Protein AF-A0A1F5DN17-F1 (afdb_monomer_lite)

Foldseek 3Di:
DDPPCPQDPAWAWDQDWQWIWIQGSVRDIDTPDGHPGSVVSHVVRVVVRVVRVVVVVVVVVVVVVLVVQLVVCVVVPNDNVCSVVVSVVVVVVVVVVVVVVVVVVVVVVVVVVVD

Secondary structure (DSSP, 8-state):
--------SS-EEEEETTEEEEE-TTS-EEEEEE-SSHHHHHHHHHHHHHHHHHHHHHHHHHHHHHHHHHHHHHHTT--HHHHHHHHHHHHHHHHHHHHHHHHHHHHHHHHHTT-

Sequence (115 aa):
MKSSSILPSYPRAEARGNQVLIIQEDGRSSLWGTERSNYVAKRAADDIQLSLRAINYVKKAMVEKLNEISDDLVEVGIPEEYVGHFILEGYESIKETMVSLNELHLYENNVLEKG

Structure (mmCIF, N/CA/C/O backbone):
data_AF-A0A1F5DN17-F1
#
_entry.id   AF-A0A1F5DN17-F1
#
loop_
_atom_site.group_PDB
_atom_site.id
_atom_site.type_symbol
_atom_site.label_atom_id
_atom_site.label_alt_id
_atom_site.label_comp_id
_atom_site.label_asym_id
_atom_site.label_entity_id
_atom_site.label_seq_id
_atom_site.pdbx_PDB_ins_code
_atom_site.Cartn_x
_atom_site.Cartn_y
_atom_site.Cartn_z
_atom_site.occupancy
_atom_site.B_iso_or_equiv
_atom_site.auth_seq_id
_atom_site.auth_comp_id
_atom_site.auth_asym_id
_atom_site.auth_atom_id
_atom_site.pdbx_PDB_model_num
ATOM 1 N N . MET A 1 1 ? -20.944 -21.377 13.961 1.00 37.47 1 MET A N 1
ATOM 2 C CA . MET A 1 1 ? -20.770 -20.969 12.550 1.00 37.47 1 MET A CA 1
ATOM 3 C C . MET A 1 1 ? -19.277 -20.848 12.289 1.00 37.47 1 MET A C 1
ATOM 5 O O . MET A 1 1 ? -18.643 -20.021 12.926 1.00 37.47 1 MET A O 1
ATOM 9 N N . LYS A 1 2 ? -18.691 -21.724 11.462 1.00 38.69 2 LYS A N 1
ATOM 10 C CA . LYS A 1 2 ? -17.289 -21.591 11.039 1.00 38.69 2 LYS A CA 1
ATOM 11 C C . LYS A 1 2 ? -17.239 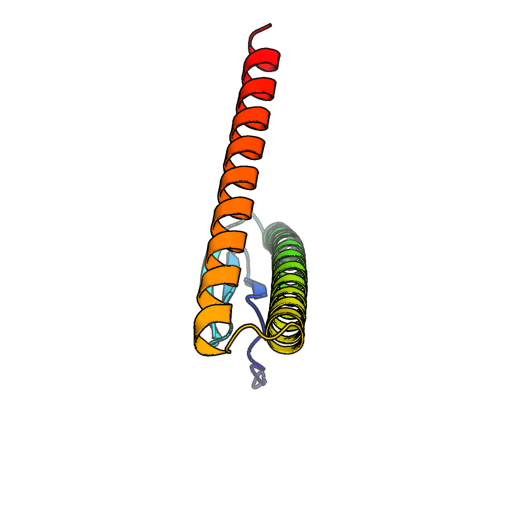-20.430 10.049 1.00 38.69 2 LYS A C 1
ATOM 13 O O . LYS A 1 2 ? -17.801 -20.559 8.965 1.00 38.69 2 LYS A O 1
ATOM 18 N N . SER A 1 3 ? -16.649 -19.296 10.428 1.00 43.88 3 SER A N 1
ATOM 19 C CA . SER A 1 3 ? -16.288 -18.289 9.438 1.00 43.88 3 SER A CA 1
ATOM 20 C C . SER A 1 3 ? -15.267 -18.945 8.517 1.00 43.88 3 SER A C 1
ATOM 22 O O . SER A 1 3 ? -14.195 -19.363 8.949 1.00 43.88 3 SER A O 1
ATOM 24 N N . SER A 1 4 ? -15.616 -19.111 7.246 1.00 46.47 4 SER A N 1
ATOM 25 C CA . SER A 1 4 ? -14.604 -19.283 6.215 1.00 46.47 4 SER A CA 1
ATOM 26 C C . SER A 1 4 ? -13.790 -17.992 6.232 1.00 46.47 4 SER A C 1
ATOM 28 O O . SER A 1 4 ? -14.238 -16.977 5.693 1.00 46.47 4 SER A O 1
ATOM 30 N N . SER A 1 5 ? -12.669 -17.969 6.952 1.00 57.03 5 SER A N 1
ATOM 31 C CA . SER A 1 5 ? -11.790 -16.804 6.984 1.00 57.03 5 SER A CA 1
ATOM 32 C C . SER A 1 5 ? -11.057 -16.745 5.653 1.00 57.03 5 SER A C 1
ATOM 34 O O . SER A 1 5 ? -9.915 -17.179 5.525 1.00 57.03 5 SER A O 1
ATOM 36 N N . ILE A 1 6 ? -11.763 -16.260 4.635 1.00 77.31 6 ILE A N 1
ATOM 37 C CA . ILE A 1 6 ? -11.138 -15.783 3.41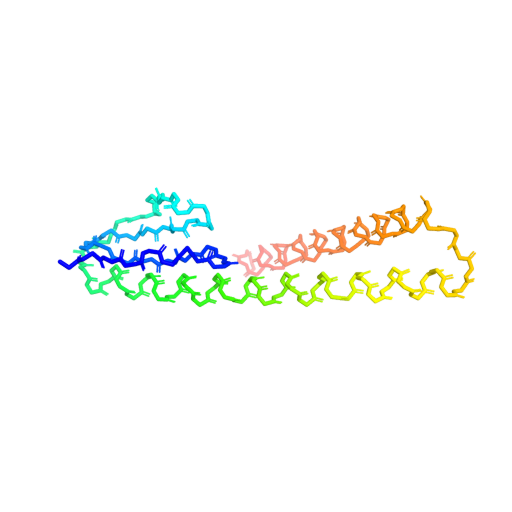4 1.00 77.31 6 ILE A CA 1
ATOM 38 C C . ILE A 1 6 ? -10.180 -14.684 3.873 1.00 77.31 6 ILE A C 1
ATOM 40 O O . ILE A 1 6 ? -10.613 -13.675 4.438 1.00 77.31 6 ILE A O 1
ATOM 44 N N . LEU A 1 7 ? -8.884 -14.950 3.726 1.00 82.06 7 LEU A N 1
ATOM 45 C CA . LEU A 1 7 ? -7.833 -13.998 4.048 1.00 82.06 7 LEU A CA 1
ATOM 46 C C . LEU A 1 7 ? -8.015 -12.743 3.186 1.00 82.06 7 LEU A C 1
ATOM 48 O O . LEU A 1 7 ? -8.412 -12.858 2.020 1.00 82.06 7 LEU A O 1
ATOM 52 N N . PRO A 1 8 ? -7.796 -11.541 3.741 1.00 81.19 8 PRO A N 1
ATOM 53 C CA . PRO A 1 8 ? -7.978 -10.331 2.965 1.00 81.19 8 PRO A CA 1
ATOM 54 C C . PRO A 1 8 ? -6.810 -10.175 1.976 1.00 81.19 8 PRO A C 1
ATOM 56 O O . PRO A 1 8 ? -5.678 -10.533 2.275 1.00 81.19 8 PRO A O 1
ATOM 59 N N . SER A 1 9 ? -7.081 -9.634 0.787 1.00 86.81 9 SER A N 1
ATOM 60 C CA . SER A 1 9 ? -6.072 -9.426 -0.271 1.00 86.81 9 SER A CA 1
ATOM 61 C C . SER A 1 9 ? -5.182 -8.192 -0.065 1.00 86.81 9 SER A C 1
ATOM 63 O O . SER A 1 9 ? -4.330 -7.899 -0.895 1.00 86.81 9 SER A O 1
ATOM 65 N N . TYR A 1 10 ? -5.452 -7.432 0.992 1.00 91.25 10 TYR A N 1
ATOM 66 C CA . TYR A 1 10 ? -4.688 -6.308 1.531 1.00 91.25 10 TYR A CA 1
ATOM 67 C C . TYR A 1 10 ? -5.144 -6.119 2.989 1.00 91.25 10 TYR A C 1
ATOM 69 O O . TYR A 1 10 ? -6.212 -6.630 3.344 1.00 91.25 10 TYR A O 1
ATOM 77 N N . PRO A 1 11 ? -4.407 -5.396 3.849 1.00 93.81 11 PRO A N 1
ATOM 78 C CA . PRO A 1 11 ? -4.810 -5.217 5.238 1.00 93.81 11 PRO A CA 1
ATOM 79 C C . PRO A 1 11 ? -6.240 -4.673 5.374 1.00 93.81 11 PRO A C 1
ATOM 81 O O . PRO A 1 11 ? -6.659 -3.761 4.654 1.00 93.81 11 PRO A O 1
ATOM 84 N N . ARG A 1 12 ? -6.997 -5.239 6.313 1.00 95.94 12 ARG A N 1
ATOM 85 C CA . ARG A 1 12 ? -8.397 -4.899 6.586 1.00 95.94 12 ARG A CA 1
ATOM 86 C C . ARG A 1 12 ? -8.537 -4.339 7.996 1.00 95.94 12 ARG A C 1
ATOM 88 O O . ARG A 1 12 ? -7.970 -4.901 8.924 1.00 95.94 12 ARG A O 1
ATOM 95 N N . ALA A 1 13 ? -9.346 -3.304 8.178 1.00 96.75 13 ALA A N 1
ATOM 96 C CA . ALA A 1 13 ? -9.749 -2.843 9.500 1.00 96.75 13 ALA A CA 1
ATOM 97 C C . ALA A 1 13 ? -11.081 -3.481 9.930 1.00 96.75 13 ALA A C 1
ATOM 99 O O . ALA A 1 13 ? -12.008 -3.654 9.133 1.00 96.75 13 ALA A O 1
ATOM 100 N N . GLU A 1 14 ? -11.176 -3.861 11.200 1.00 96.38 14 GLU A N 1
ATOM 101 C CA . GLU A 1 14 ? -12.372 -4.462 11.790 1.00 96.38 14 GLU A CA 1
ATOM 102 C C . GLU A 1 14 ? -12.557 -3.978 13.230 1.00 96.38 14 GLU A C 1
ATOM 104 O O . GLU A 1 14 ? -11.599 -3.897 13.998 1.00 96.38 14 GLU A O 1
ATOM 109 N N . ALA A 1 15 ? -13.803 -3.698 13.614 1.00 96.69 15 ALA A N 1
ATOM 110 C CA . ALA A 1 15 ? -14.155 -3.428 15.002 1.00 96.69 15 ALA A CA 1
ATOM 111 C C . ALA A 1 15 ? -14.608 -4.710 15.716 1.00 96.69 15 ALA A C 1
ATOM 113 O O . ALA A 1 15 ? -15.495 -5.420 15.233 1.00 96.69 15 ALA A O 1
ATOM 114 N N . ARG A 1 16 ? -14.042 -4.983 16.897 1.00 95.56 16 ARG A N 1
ATOM 115 C CA . ARG A 1 16 ? -14.483 -6.053 17.809 1.00 95.56 16 ARG A CA 1
ATOM 116 C C . ARG A 1 16 ? -14.761 -5.468 19.187 1.00 95.56 16 ARG A C 1
ATOM 118 O O . ARG A 1 16 ? -13.844 -5.127 19.930 1.00 95.56 16 ARG A O 1
ATOM 125 N N . GLY A 1 17 ? -16.040 -5.332 19.533 1.00 95.31 17 GLY A N 1
ATOM 126 C CA . GLY A 1 17 ? -16.428 -4.583 20.728 1.00 95.31 17 GLY A CA 1
ATOM 127 C C . GLY A 1 17 ? -16.004 -3.124 20.583 1.00 95.31 17 GLY A C 1
ATOM 128 O O . GLY A 1 17 ? -16.322 -2.493 19.587 1.00 95.31 17 GLY A O 1
ATOM 129 N N . ASN A 1 18 ? -15.275 -2.582 21.553 1.00 95.94 18 ASN A N 1
ATOM 130 C CA . ASN A 1 18 ? -14.731 -1.226 21.472 1.00 95.94 18 ASN A CA 1
ATOM 131 C C . ASN A 1 18 ? -13.300 -1.169 20.903 1.00 95.94 18 ASN A C 1
ATOM 133 O O . ASN A 1 18 ? -12.662 -0.124 20.977 1.00 95.94 18 ASN A O 1
ATOM 137 N N . GLN A 1 19 ? -12.776 -2.271 20.368 1.00 97.81 19 GLN A N 1
ATOM 138 C CA . GLN A 1 19 ? -11.422 -2.344 19.823 1.00 97.81 19 GLN A CA 1
ATOM 139 C C . GLN A 1 19 ? -11.438 -2.218 18.302 1.00 97.81 19 GLN A C 1
ATOM 141 O O . GLN A 1 19 ? -12.319 -2.773 17.644 1.00 97.81 19 GLN A O 1
ATOM 146 N N . VAL A 1 20 ? -10.427 -1.548 17.758 1.00 97.38 20 VAL A N 1
ATOM 147 C CA . VAL A 1 20 ? -10.139 -1.482 16.324 1.00 97.38 20 VAL A CA 1
ATOM 148 C C . VAL A 1 20 ? -8.916 -2.343 16.044 1.00 97.38 20 VAL A C 1
ATOM 150 O O . VAL A 1 20 ? -7.860 -2.162 16.653 1.00 97.38 20 VAL A O 1
ATOM 153 N N . LEU A 1 21 ? -9.059 -3.294 15.131 1.00 97.44 21 LEU A N 1
ATOM 154 C CA . LEU A 1 21 ? -8.032 -4.263 14.769 1.00 97.44 21 LEU A CA 1
ATOM 155 C C . LEU A 1 21 ? -7.668 -4.103 13.296 1.00 97.44 21 LEU A C 1
ATOM 157 O O . LEU A 1 21 ? -8.551 -3.889 12.465 1.00 97.44 21 LEU A O 1
ATOM 161 N N . ILE A 1 22 ? -6.389 -4.287 12.974 1.00 97.25 22 ILE A N 1
ATOM 162 C CA . ILE A 1 22 ? -5.928 -4.492 11.601 1.00 97.25 22 ILE A CA 1
ATOM 163 C C . ILE A 1 22 ? -5.679 -5.981 11.399 1.00 97.25 22 ILE A C 1
ATOM 165 O O . ILE A 1 22 ? -4.901 -6.592 12.127 1.00 97.25 22 ILE A O 1
ATOM 169 N N . ILE A 1 23 ? -6.343 -6.562 10.410 1.00 96.44 23 ILE A N 1
ATOM 170 C CA . ILE A 1 23 ? -6.170 -7.942 9.970 1.00 96.44 23 ILE A CA 1
ATOM 171 C C . ILE A 1 23 ? -5.277 -7.914 8.733 1.00 96.44 23 ILE A C 1
ATOM 173 O O . ILE A 1 23 ? -5.650 -7.351 7.704 1.00 96.44 23 ILE A O 1
ATOM 177 N N . GLN A 1 24 ? -4.093 -8.498 8.857 1.00 95.06 24 GLN A N 1
ATOM 178 C CA . GLN A 1 24 ? -3.098 -8.612 7.798 1.00 95.06 24 GLN A CA 1
ATOM 179 C C . GLN A 1 24 ? -3.506 -9.666 6.760 1.00 95.06 24 GLN A C 1
ATOM 181 O O . GLN A 1 24 ? -4.396 -10.488 6.993 1.00 95.06 24 GLN A O 1
ATOM 186 N N . GLU A 1 25 ? -2.824 -9.659 5.617 1.00 92.62 25 GLU A N 1
ATOM 187 C CA . GLU A 1 25 ? -3.057 -10.592 4.502 1.00 92.62 25 GLU A CA 1
ATOM 188 C C . GLU A 1 25 ? -2.797 -12.056 4.884 1.00 92.62 25 GLU A C 1
ATOM 190 O O . GLU A 1 25 ? -3.431 -12.966 4.360 1.00 92.62 25 GLU A O 1
ATOM 195 N N . ASP A 1 26 ? -1.919 -12.294 5.860 1.00 92.62 26 ASP A N 1
ATOM 196 C CA . ASP A 1 26 ? -1.654 -13.625 6.412 1.00 92.62 26 ASP A CA 1
ATOM 197 C C . ASP A 1 26 ? -2.630 -14.029 7.535 1.00 92.62 26 ASP A C 1
ATOM 199 O O . ASP A 1 26 ? -2.486 -15.083 8.156 1.00 92.62 26 ASP A O 1
ATOM 203 N N . GLY A 1 27 ? -3.632 -13.190 7.806 1.00 91.81 27 GLY A N 1
ATOM 204 C CA . GLY A 1 27 ? -4.663 -13.420 8.811 1.00 91.81 27 GLY A CA 1
ATOM 205 C C . GLY A 1 27 ? -4.264 -13.028 10.231 1.00 91.81 27 GLY A C 1
ATOM 206 O O . GLY A 1 27 ? -5.114 -13.097 11.125 1.00 91.81 27 GLY A O 1
ATOM 207 N N . ARG A 1 28 ? -3.022 -12.580 10.475 1.00 94.00 28 ARG A N 1
ATOM 208 C CA . ARG A 1 28 ? -2.643 -12.044 11.789 1.00 94.00 28 ARG A CA 1
ATOM 209 C C . ARG A 1 28 ? -3.428 -10.773 12.077 1.00 94.00 28 ARG A C 1
ATOM 211 O O . ARG A 1 28 ? -3.579 -9.913 11.216 1.00 94.00 28 ARG A O 1
ATOM 218 N N . SER A 1 29 ? -3.893 -10.631 13.312 1.00 94.88 29 SER A N 1
ATOM 219 C CA . SER A 1 29 ? -4.560 -9.416 13.776 1.00 94.88 29 SER A CA 1
ATOM 220 C C . SER A 1 29 ? -3.677 -8.645 14.747 1.00 94.88 29 SER A C 1
ATOM 222 O O . SER A 1 29 ? -3.181 -9.233 15.710 1.00 94.88 29 SER A O 1
ATOM 224 N N . SER A 1 30 ? -3.547 -7.338 14.548 1.00 96.62 30 SER A N 1
ATOM 225 C CA . SER A 1 30 ? -2.931 -6.412 15.497 1.00 96.62 30 SER A CA 1
ATOM 226 C C . SER A 1 30 ? -3.958 -5.411 16.023 1.00 96.62 30 SER A C 1
ATOM 228 O O . SER A 1 30 ? -4.860 -4.983 15.302 1.00 96.62 30 SER A O 1
ATOM 230 N N . LEU A 1 31 ? -3.834 -5.042 17.299 1.00 96.88 31 LEU A N 1
ATOM 231 C CA . LEU A 1 31 ? -4.624 -3.965 17.888 1.00 96.88 31 LEU A CA 1
ATOM 232 C C . LEU A 1 31 ? -4.114 -2.626 17.361 1.00 96.88 31 LEU A C 1
ATOM 234 O O . LEU A 1 31 ? -2.943 -2.304 17.539 1.00 96.88 31 LEU A O 1
ATOM 238 N N . TRP A 1 32 ? -5.002 -1.861 16.731 1.00 95.75 32 TRP A N 1
ATOM 239 C CA . TRP A 1 32 ? -4.727 -0.484 16.329 1.00 95.75 32 TRP A CA 1
ATOM 240 C C . TRP A 1 32 ? -4.991 0.480 17.482 1.00 95.75 32 TRP A C 1
ATOM 242 O O . TRP A 1 32 ? -4.168 1.329 17.804 1.00 95.75 32 TRP A O 1
ATOM 252 N N . GLY A 1 33 ? -6.150 0.325 18.124 1.00 96.19 33 GLY A N 1
ATOM 253 C CA . GLY A 1 33 ? -6.582 1.200 19.202 1.00 96.19 33 GLY A CA 1
ATOM 254 C C . GLY A 1 33 ? -7.887 0.747 19.841 1.00 96.19 33 GLY A C 1
ATOM 255 O O . GLY A 1 33 ? -8.519 -0.225 19.419 1.00 96.19 33 GLY A O 1
ATOM 256 N N . THR A 1 34 ? -8.288 1.462 20.886 1.00 97.50 34 THR A N 1
ATOM 257 C CA . THR A 1 34 ? -9.531 1.216 21.619 1.00 97.50 34 THR A CA 1
ATOM 258 C C . THR A 1 34 ? -10.327 2.497 21.735 1.00 97.50 34 THR A C 1
ATOM 260 O O . THR A 1 34 ? -9.794 3.523 22.148 1.00 97.50 34 THR A O 1
ATOM 263 N N . GLU A 1 35 ? -11.616 2.409 21.450 1.00 97.50 35 GLU A N 1
ATOM 264 C CA . GLU A 1 35 ? -12.540 3.527 21.507 1.00 97.50 35 GLU A CA 1
ATOM 265 C C . GLU A 1 35 ? -13.441 3.469 22.739 1.00 97.50 35 GLU A C 1
ATOM 267 O O . GLU A 1 35 ? -13.551 2.464 23.448 1.00 97.50 35 GLU A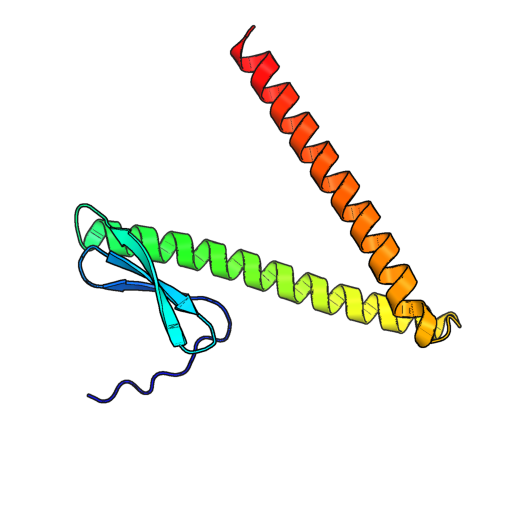 O 1
ATOM 272 N N . ARG A 1 36 ? -14.135 4.581 22.986 1.00 95.00 36 ARG A N 1
ATOM 273 C CA . ARG A 1 36 ? -15.055 4.723 24.127 1.00 95.00 36 ARG A CA 1
ATOM 274 C C . ARG A 1 36 ? -16.313 3.866 23.996 1.00 95.00 36 ARG A C 1
ATOM 276 O O . ARG A 1 36 ? -16.974 3.588 24.991 1.00 95.00 36 ARG A O 1
ATOM 283 N N . SER A 1 37 ? -16.678 3.473 22.778 1.00 96.81 37 SER A N 1
ATOM 284 C CA . SER A 1 37 ? -17.831 2.613 22.521 1.00 96.81 37 SER A CA 1
ATOM 285 C C . SER A 1 37 ? -17.656 1.817 21.232 1.00 96.81 37 SER A C 1
ATOM 287 O O . SER A 1 37 ? -16.883 2.195 20.352 1.00 96.81 37 SER A O 1
ATOM 289 N N . ASN A 1 38 ? -18.429 0.737 21.096 1.00 96.31 38 ASN A N 1
ATOM 290 C CA . ASN A 1 38 ? -18.469 -0.069 19.874 1.00 96.31 38 ASN A CA 1
ATOM 291 C C . ASN A 1 38 ? -18.890 0.756 18.645 1.00 96.31 38 ASN A C 1
ATOM 293 O O . ASN A 1 38 ? -18.344 0.595 17.561 1.00 96.31 38 ASN A O 1
ATOM 297 N N . TYR A 1 39 ? -19.819 1.701 18.816 1.00 97.19 39 TYR A N 1
ATOM 298 C CA . TYR A 1 39 ? -20.236 2.579 17.722 1.00 97.19 39 TYR A CA 1
ATOM 299 C C . TYR A 1 39 ? -19.077 3.442 17.198 1.00 97.19 39 TYR A C 1
ATOM 301 O O . TYR A 1 39 ? -18.904 3.568 15.986 1.00 97.19 39 TYR A O 1
ATOM 309 N N . VAL A 1 40 ? -18.264 4.003 18.101 1.00 97.50 40 VAL A N 1
ATOM 310 C CA . VAL A 1 40 ? -17.097 4.812 17.718 1.00 97.50 40 VAL A CA 1
ATOM 311 C C . VAL A 1 40 ? -16.007 3.927 17.107 1.00 97.50 40 VAL A C 1
ATOM 313 O O . VAL A 1 40 ? -15.501 4.269 16.044 1.00 97.50 40 VAL A O 1
ATOM 316 N N . ALA A 1 41 ? -15.733 2.754 17.694 1.00 97.81 41 ALA A N 1
ATOM 317 C CA . ALA A 1 41 ? -14.789 1.776 17.140 1.00 97.81 41 ALA A CA 1
ATOM 318 C C . ALA A 1 41 ? -15.157 1.366 15.713 1.00 97.81 41 ALA A C 1
ATOM 320 O O . ALA A 1 41 ? -14.292 1.295 14.846 1.00 97.81 41 ALA A O 1
ATOM 321 N N . LYS A 1 42 ? -16.447 1.135 15.449 1.00 97.94 42 LYS A N 1
ATOM 322 C CA . LYS A 1 42 ? -16.927 0.784 14.115 1.00 97.94 42 LYS A CA 1
ATOM 323 C C . LYS A 1 42 ? -16.687 1.904 13.105 1.00 97.94 42 LYS A C 1
ATOM 325 O O . LYS A 1 42 ? -16.147 1.625 12.044 1.00 97.94 42 LYS A O 1
ATOM 330 N N . ARG A 1 43 ? -17.026 3.155 13.443 1.00 97.75 43 ARG A N 1
ATOM 331 C CA . ARG A 1 43 ? -16.759 4.295 12.548 1.00 97.75 43 ARG A CA 1
ATOM 332 C C . ARG A 1 43 ? -15.267 4.474 12.278 1.00 97.75 43 ARG A C 1
ATOM 334 O O . ARG A 1 43 ? -14.885 4.586 11.123 1.00 97.75 43 ARG A O 1
ATOM 341 N N . ALA A 1 44 ? -14.435 4.401 13.315 1.00 97.38 44 ALA A N 1
ATOM 342 C CA . ALA A 1 44 ? -12.986 4.472 13.155 1.00 97.38 44 ALA A CA 1
ATOM 343 C C . ALA A 1 44 ? -12.451 3.340 12.257 1.00 97.38 44 ALA A C 1
ATOM 345 O O . ALA A 1 44 ? -11.639 3.586 11.370 1.00 97.38 44 ALA A O 1
ATOM 346 N N . ALA A 1 45 ? -12.932 2.106 12.441 1.00 97.62 45 ALA A N 1
ATOM 347 C CA . ALA A 1 45 ? -12.560 0.982 11.587 1.00 97.62 45 ALA A CA 1
ATOM 348 C C . ALA A 1 45 ? -12.995 1.192 10.126 1.00 97.62 45 ALA A C 1
ATOM 350 O O . ALA A 1 45 ? -12.222 0.877 9.226 1.00 97.62 45 ALA A O 1
ATOM 351 N N . ASP A 1 46 ? -14.188 1.741 9.880 1.00 97.69 46 ASP A N 1
ATOM 352 C CA . ASP A 1 46 ? -14.683 2.041 8.531 1.00 97.69 46 ASP A CA 1
ATOM 353 C C . ASP A 1 46 ? -13.829 3.128 7.841 1.00 97.69 46 ASP A C 1
ATOM 355 O O . ASP A 1 46 ? -13.441 2.962 6.680 1.00 97.69 46 ASP A O 1
ATOM 359 N N . ASP A 1 47 ? -13.456 4.189 8.563 1.00 97.62 47 ASP A N 1
ATOM 360 C CA . ASP A 1 47 ? -12.587 5.260 8.053 1.00 97.62 47 ASP A CA 1
ATOM 361 C C . ASP A 1 47 ? -11.179 4.735 7.735 1.00 97.62 47 ASP A C 1
ATOM 363 O O . ASP A 1 47 ? -10.632 4.972 6.654 1.00 97.62 47 ASP A O 1
ATOM 367 N N . ILE A 1 48 ? -10.600 3.940 8.640 1.00 96.44 48 ILE A N 1
ATOM 368 C CA . ILE A 1 48 ? -9.309 3.282 8.405 1.00 96.44 48 ILE A CA 1
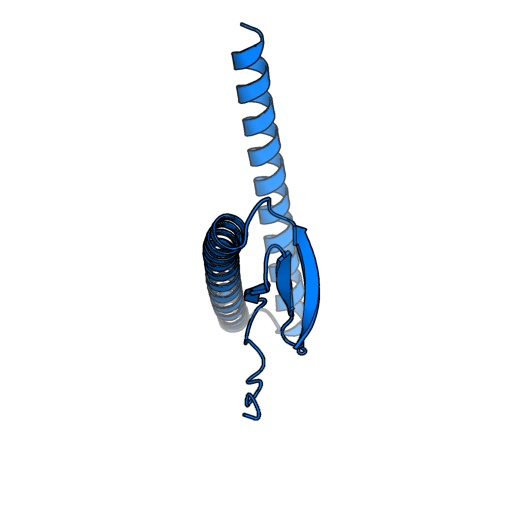ATOM 369 C C . ILE A 1 48 ? -9.413 2.330 7.209 1.00 96.44 48 ILE A C 1
ATOM 371 O O . ILE A 1 48 ? -8.510 2.283 6.374 1.00 96.44 48 ILE A O 1
ATOM 375 N N . GLN A 1 49 ? -10.517 1.593 7.079 1.00 97.06 49 GLN A N 1
ATOM 376 C CA . GLN A 1 49 ? -10.733 0.686 5.957 1.00 97.06 49 GLN A CA 1
ATOM 377 C C . GLN A 1 49 ? -10.773 1.427 4.615 1.00 97.06 49 GLN A C 1
ATOM 379 O O . GLN A 1 49 ? -10.280 0.891 3.614 1.00 97.06 49 GLN A O 1
ATOM 384 N N . LEU A 1 50 ? -11.348 2.630 4.577 1.00 95.44 50 LEU A N 1
ATOM 385 C CA . LEU A 1 50 ? -11.338 3.486 3.394 1.00 95.44 50 LEU A CA 1
ATOM 386 C C . LEU A 1 50 ? -9.911 3.922 3.041 1.00 95.44 50 LEU A C 1
ATOM 388 O O . LEU A 1 50 ? -9.499 3.781 1.889 1.00 95.44 50 LEU A O 1
ATOM 392 N N . SER A 1 51 ? -9.130 4.355 4.030 1.00 94.94 51 SER A N 1
ATOM 393 C CA . SER A 1 51 ? -7.726 4.737 3.840 1.00 94.94 51 SER A CA 1
ATOM 394 C C . SER A 1 51 ? -6.870 3.571 3.339 1.00 94.94 51 SER A C 1
ATOM 396 O O . SER A 1 51 ? -6.125 3.714 2.371 1.00 94.94 51 SER A O 1
ATOM 398 N N . LEU A 1 52 ? -7.029 2.377 3.919 1.00 93.38 52 LEU A N 1
ATOM 399 C CA . LEU A 1 52 ? -6.327 1.167 3.475 1.00 93.38 52 LEU A CA 1
ATOM 400 C C . LEU A 1 52 ? -6.690 0.785 2.034 1.00 93.38 52 LEU A C 1
ATOM 402 O O . LEU A 1 52 ? -5.827 0.354 1.270 1.00 93.38 52 LEU A O 1
ATOM 406 N N . ARG A 1 53 ? -7.952 0.980 1.631 1.00 94.12 53 ARG A N 1
ATOM 407 C CA . ARG A 1 53 ? -8.386 0.787 0.238 1.00 94.12 53 ARG A CA 1
ATOM 408 C C . ARG A 1 53 ? -7.718 1.769 -0.709 1.00 94.12 53 ARG A C 1
ATOM 410 O O . ARG A 1 53 ? -7.252 1.340 -1.760 1.00 94.12 53 ARG A O 1
ATOM 417 N N . ALA A 1 54 ? -7.666 3.046 -0.341 1.00 92.75 54 ALA A N 1
ATOM 418 C CA . ALA 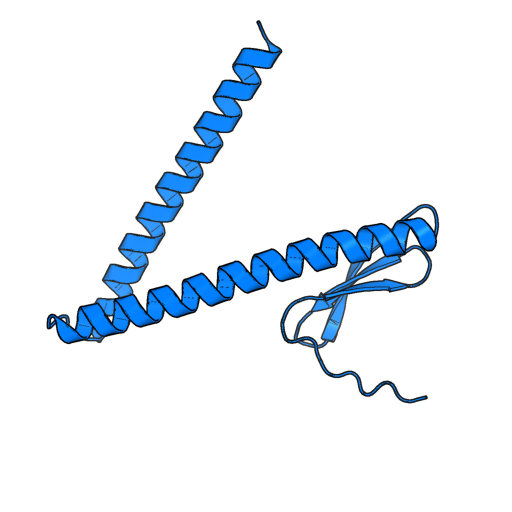A 1 54 ? -7.018 4.073 -1.147 1.00 92.75 54 ALA A CA 1
ATOM 419 C C . ALA A 1 54 ? -5.523 3.770 -1.329 1.00 92.75 54 ALA A C 1
ATOM 421 O O . ALA A 1 54 ? -5.034 3.758 -2.456 1.00 92.75 54 ALA A O 1
ATOM 422 N N . ILE A 1 55 ? -4.825 3.412 -0.245 1.00 89.38 55 ILE A N 1
ATOM 423 C CA . ILE A 1 55 ? -3.411 3.011 -0.291 1.00 89.38 55 ILE A CA 1
ATOM 424 C C . ILE A 1 55 ? -3.221 1.801 -1.209 1.00 89.38 55 ILE A C 1
ATOM 426 O O . ILE A 1 55 ? -2.339 1.808 -2.064 1.00 89.38 55 ILE A O 1
ATOM 430 N N . ASN A 1 56 ? -4.056 0.767 -1.072 1.00 91.88 56 ASN A N 1
ATOM 431 C CA . ASN A 1 56 ? -3.960 -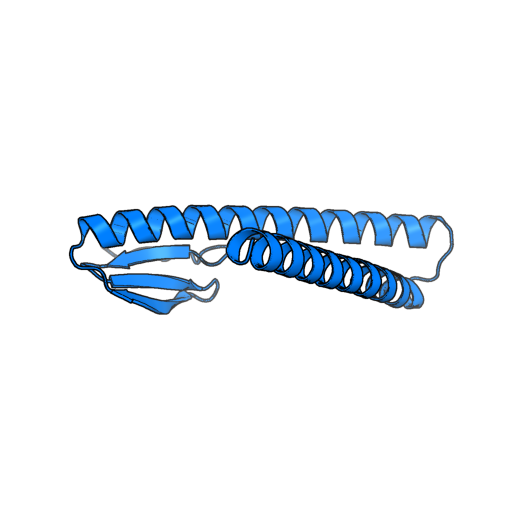0.419 -1.919 1.00 91.88 56 ASN A CA 1
ATOM 432 C C . ASN A 1 56 ? -4.225 -0.104 -3.401 1.00 91.88 56 ASN A C 1
ATOM 434 O O . ASN A 1 56 ? -3.544 -0.642 -4.269 1.00 91.88 56 ASN A O 1
ATOM 438 N N . TYR A 1 57 ? -5.188 0.772 -3.697 1.00 92.50 57 TYR A N 1
ATOM 439 C CA . TYR A 1 57 ? -5.460 1.222 -5.062 1.00 92.50 57 TYR A CA 1
ATOM 440 C C . TYR A 1 57 ? -4.243 1.927 -5.672 1.00 92.50 57 TYR A C 1
ATOM 442 O O . TYR A 1 57 ? -3.795 1.546 -6.750 1.00 92.50 57 TYR A O 1
ATOM 450 N N . VAL A 1 58 ? -3.662 2.893 -4.951 1.00 88.62 58 VAL A N 1
ATOM 451 C CA . VAL A 1 58 ? -2.464 3.618 -5.402 1.00 88.62 58 VAL A CA 1
ATOM 452 C C . VAL A 1 58 ? -1.287 2.665 -5.585 1.00 88.62 58 VAL A C 1
ATOM 454 O O . VAL A 1 58 ? -0.629 2.705 -6.620 1.00 88.62 58 VAL A O 1
ATOM 457 N N . LYS A 1 59 ? -1.061 1.754 -4.630 1.00 87.50 59 LYS A N 1
ATOM 458 C CA . LYS A 1 59 ? -0.014 0.729 -4.720 1.00 87.50 59 LYS A CA 1
ATOM 459 C C . LYS A 1 59 ? -0.154 -0.103 -5.996 1.00 87.50 59 LYS A C 1
ATOM 461 O O . LYS A 1 59 ? 0.834 -0.317 -6.687 1.00 87.50 59 LYS A O 1
ATOM 466 N N . LYS A 1 60 ? -1.364 -0.576 -6.312 1.00 90.94 60 LYS A N 1
ATOM 467 C CA . LYS A 1 60 ? -1.612 -1.375 -7.521 1.00 90.94 60 LYS A CA 1
ATOM 468 C C . LYS A 1 60 ? -1.359 -0.580 -8.794 1.00 90.94 60 LYS A C 1
ATOM 470 O O . LYS A 1 60 ? -0.611 -1.053 -9.638 1.00 90.94 60 LYS A O 1
ATOM 475 N N . ALA A 1 61 ? -1.901 0.632 -8.878 1.00 90.44 61 ALA A N 1
ATOM 476 C CA . ALA A 1 61 ? -1.688 1.503 -10.028 1.00 90.44 61 ALA A CA 1
ATOM 477 C C . ALA A 1 61 ? -0.195 1.818 -10.241 1.00 90.44 61 ALA A C 1
ATOM 479 O O . ALA A 1 61 ? 0.277 1.829 -11.372 1.00 90.44 61 ALA A O 1
ATOM 480 N N . MET A 1 62 ? 0.568 2.026 -9.161 1.00 88.31 62 MET A N 1
ATOM 481 C CA . MET A 1 62 ? 2.019 2.217 -9.240 1.00 88.31 62 MET A CA 1
ATOM 482 C C . MET A 1 62 ? 2.734 0.979 -9.781 1.00 88.31 62 MET A C 1
ATOM 484 O O . MET A 1 62 ? 3.564 1.111 -10.669 1.00 88.31 62 MET A O 1
ATOM 488 N N . VAL A 1 63 ? 2.408 -0.215 -9.279 1.00 89.31 63 VAL A N 1
ATOM 489 C CA . VAL A 1 63 ? 3.007 -1.467 -9.773 1.00 89.31 63 VAL A CA 1
ATOM 490 C C . VAL A 1 63 ? 2.685 -1.687 -11.250 1.00 89.31 63 VAL A C 1
ATOM 492 O O . VAL A 1 63 ? 3.580 -2.016 -12.019 1.00 89.31 63 VAL A O 1
ATOM 495 N N . GLU A 1 64 ? 1.435 -1.464 -11.659 1.00 92.50 64 GLU A N 1
ATOM 496 C CA . GLU A 1 64 ? 1.023 -1.559 -13.064 1.00 92.50 64 GLU A CA 1
ATOM 497 C C . GLU A 1 64 ? 1.840 -0.606 -13.943 1.00 92.50 64 GLU A C 1
ATOM 499 O O . GLU A 1 64 ? 2.410 -1.035 -14.941 1.00 92.50 64 GLU A O 1
ATOM 504 N N . LYS A 1 65 ? 1.996 0.655 -13.526 1.00 91.75 65 LYS A N 1
ATOM 505 C CA . LYS A 1 65 ? 2.790 1.637 -14.274 1.00 91.75 65 LYS A CA 1
ATOM 506 C C . LYS A 1 65 ? 4.281 1.326 -14.307 1.00 91.75 65 LYS A C 1
ATOM 508 O O . LYS A 1 65 ? 4.918 1.570 -15.323 1.00 91.75 65 LYS A O 1
ATOM 513 N N . LEU A 1 66 ? 4.844 0.781 -13.233 1.00 90.00 66 LEU A N 1
ATOM 514 C CA . LEU A 1 66 ? 6.242 0.349 -13.224 1.00 90.00 66 LEU A CA 1
ATOM 515 C C . LEU A 1 66 ? 6.480 -0.828 -14.170 1.00 90.00 66 LEU A C 1
ATOM 517 O O . LEU A 1 66 ? 7.517 -0.865 -14.827 1.00 90.00 66 LEU A O 1
ATOM 521 N N . ASN A 1 67 ? 5.528 -1.756 -14.271 1.00 91.38 67 ASN A N 1
ATOM 522 C CA . ASN A 1 67 ? 5.608 -2.846 -15.240 1.00 91.38 67 ASN A CA 1
ATOM 523 C C . ASN A 1 67 ? 5.517 -2.313 -16.676 1.00 91.38 67 ASN A C 1
ATOM 525 O O . ASN A 1 67 ? 6.356 -2.673 -17.487 1.00 91.38 67 ASN A O 1
ATOM 529 N N . GLU A 1 68 ? 4.588 -1.392 -16.963 1.00 94.19 68 GLU A N 1
ATOM 530 C CA . GLU A 1 68 ? 4.510 -0.734 -18.280 1.00 94.19 68 GLU A CA 1
ATOM 531 C C . GLU A 1 68 ? 5.835 -0.042 -18.648 1.00 94.19 68 GLU A C 1
ATOM 533 O O . GLU A 1 68 ? 6.365 -0.258 -19.730 1.00 94.19 68 GLU A O 1
ATOM 538 N N . ILE A 1 69 ? 6.430 0.719 -17.720 1.00 92.81 69 ILE A N 1
ATOM 539 C CA . ILE A 1 69 ? 7.739 1.360 -17.935 1.00 92.81 69 ILE A CA 1
ATOM 540 C C . ILE A 1 69 ? 8.844 0.316 -18.150 1.00 92.81 69 ILE A C 1
ATOM 542 O O . ILE A 1 69 ? 9.755 0.543 -18.943 1.00 92.81 69 ILE A O 1
ATOM 546 N N . SER A 1 70 ? 8.791 -0.814 -17.440 1.00 92.62 70 SER A N 1
ATOM 547 C CA . SER A 1 70 ? 9.755 -1.907 -17.619 1.00 92.62 70 SER A CA 1
ATOM 548 C C . SER A 1 70 ? 9.693 -2.451 -19.043 1.00 92.62 70 SER A C 1
ATOM 550 O O . SER A 1 70 ? 10.731 -2.584 -19.688 1.00 92.62 70 SER A O 1
ATOM 552 N N . ASP A 1 71 ? 8.481 -2.716 -19.529 1.00 94.06 71 ASP A N 1
ATOM 553 C CA . ASP A 1 71 ? 8.234 -3.232 -20.873 1.00 94.06 71 ASP A CA 1
ATOM 554 C C . ASP A 1 71 ? 8.687 -2.217 -21.938 1.00 94.06 71 ASP A C 1
ATOM 556 O O . ASP A 1 71 ? 9.423 -2.582 -22.858 1.00 94.06 71 ASP A O 1
ATOM 560 N N . ASP A 1 72 ? 8.358 -0.932 -21.755 1.00 95.12 72 ASP A N 1
ATOM 561 C CA . ASP A 1 72 ? 8.783 0.159 -22.641 1.00 95.12 72 ASP A CA 1
ATOM 562 C C . ASP A 1 72 ? 10.318 0.269 -22.720 1.00 95.12 72 ASP A C 1
ATOM 564 O O . ASP A 1 72 ? 10.882 0.462 -23.799 1.00 95.12 72 ASP A O 1
ATOM 568 N N . LEU A 1 73 ? 11.024 0.133 -21.587 1.00 93.00 73 LEU A N 1
ATOM 569 C CA . LEU A 1 73 ? 12.491 0.180 -21.541 1.00 93.00 73 LEU A CA 1
ATOM 570 C C . LEU A 1 73 ? 13.121 -0.971 -22.335 1.00 93.00 73 LEU A C 1
ATOM 572 O O . LEU A 1 73 ? 14.090 -0.758 -23.071 1.00 93.00 73 LEU A O 1
ATOM 576 N N . VAL A 1 74 ? 12.564 -2.176 -22.217 1.00 94.81 74 VAL A N 1
ATOM 577 C CA . VAL A 1 74 ? 13.015 -3.331 -23.003 1.00 94.81 74 VAL A CA 1
ATOM 578 C C . VAL A 1 74 ? 12.741 -3.108 -24.490 1.00 94.81 74 VAL A C 1
ATOM 580 O O . VAL A 1 74 ? 13.615 -3.373 -25.318 1.00 94.81 74 VAL A O 1
ATOM 583 N N . GLU A 1 75 ? 11.573 -2.566 -24.846 1.00 96.25 75 GLU A N 1
ATOM 584 C CA . GLU A 1 75 ? 11.196 -2.295 -26.238 1.00 96.25 75 GLU A CA 1
ATOM 585 C C . GLU A 1 75 ? 12.146 -1.298 -26.921 1.00 96.25 75 GLU A C 1
ATOM 587 O O . GLU A 1 75 ? 12.515 -1.485 -28.083 1.00 96.25 75 GLU A O 1
ATOM 592 N N . VAL A 1 76 ? 12.626 -0.281 -26.196 1.00 95.56 76 VAL A N 1
ATOM 593 C CA . VAL A 1 76 ? 13.608 0.686 -26.727 1.00 95.56 76 VAL A CA 1
ATOM 594 C C . VAL A 1 76 ? 15.054 0.170 -26.719 1.00 95.56 76 VAL A C 1
ATOM 596 O O . VAL A 1 76 ? 15.973 0.899 -27.101 1.00 95.56 76 VAL A O 1
ATOM 599 N N . GLY A 1 77 ? 15.268 -1.092 -26.334 1.00 94.50 77 GLY A N 1
ATOM 600 C CA . GLY A 1 77 ? 16.550 -1.788 -26.442 1.00 94.50 77 GLY A CA 1
ATOM 601 C C . GLY A 1 77 ? 17.420 -1.745 -25.187 1.00 94.50 77 GLY A C 1
ATOM 602 O O . GLY A 1 77 ? 18.614 -2.041 -25.280 1.00 94.50 77 GLY A O 1
ATOM 603 N N . ILE A 1 78 ? 16.864 -1.392 -24.023 1.00 93.25 78 ILE A N 1
ATOM 604 C CA . ILE A 1 78 ? 17.571 -1.552 -22.748 1.00 93.25 78 ILE A CA 1
ATOM 605 C C . ILE A 1 78 ? 17.570 -3.041 -22.370 1.00 93.25 78 ILE A C 1
ATOM 607 O O . ILE A 1 78 ? 16.501 -3.648 -22.311 1.00 93.25 78 ILE A O 1
ATOM 611 N N . PRO A 1 79 ? 18.736 -3.654 -22.092 1.00 94.38 79 PRO A N 1
ATOM 612 C CA . PRO A 1 79 ? 18.776 -5.039 -21.635 1.00 94.38 79 PRO A CA 1
ATOM 613 C C . PRO A 1 79 ? 18.048 -5.210 -20.293 1.00 94.38 79 PRO A C 1
ATOM 615 O O . PRO A 1 79 ? 18.158 -4.356 -19.408 1.00 94.38 79 PRO A O 1
ATOM 618 N N . GLU A 1 80 ? 17.322 -6.319 -20.137 1.00 91.25 80 GLU A N 1
ATOM 619 C CA . GLU A 1 80 ? 16.454 -6.605 -18.983 1.00 91.25 80 GLU A CA 1
ATOM 620 C C . GLU A 1 80 ? 17.208 -6.510 -17.643 1.00 91.25 80 GLU A C 1
ATOM 622 O O . GLU A 1 80 ? 16.680 -5.998 -16.655 1.00 91.25 80 GLU A O 1
ATOM 627 N N . GLU A 1 81 ? 18.488 -6.897 -17.618 1.00 93.62 81 GLU A N 1
ATOM 628 C CA . GLU A 1 81 ? 19.352 -6.807 -16.439 1.00 93.62 81 GLU A CA 1
ATOM 629 C C . GLU A 1 81 ? 19.600 -5.368 -15.946 1.00 93.62 81 GLU A C 1
ATOM 631 O O . GLU A 1 81 ? 19.950 -5.175 -14.779 1.00 93.62 81 GLU A O 1
ATOM 636 N N . TYR A 1 82 ? 19.397 -4.357 -16.799 1.00 93.19 82 TYR A N 1
ATOM 637 C CA . TYR A 1 82 ? 19.549 -2.939 -16.455 1.00 93.19 82 TYR A CA 1
ATOM 638 C C . TYR A 1 82 ? 18.221 -2.239 -16.154 1.00 93.19 82 TYR A C 1
ATOM 640 O O . TYR A 1 82 ? 18.231 -1.168 -15.548 1.00 93.19 82 TYR A O 1
ATOM 648 N N . VAL A 1 83 ? 17.073 -2.826 -16.503 1.00 92.19 83 VAL A N 1
ATOM 649 C CA . VAL A 1 83 ? 15.745 -2.217 -16.287 1.00 92.19 83 VAL A CA 1
ATOM 650 C C . VAL A 1 83 ? 15.517 -1.885 -14.810 1.00 92.19 83 VAL A C 1
ATOM 652 O O . VAL A 1 83 ? 15.124 -0.768 -14.468 1.00 92.19 83 VAL A O 1
ATOM 655 N N . GLY A 1 84 ? 15.859 -2.816 -13.914 1.00 89.50 84 GLY A N 1
ATOM 656 C CA . GLY A 1 84 ? 15.735 -2.608 -12.469 1.00 89.50 84 GLY A CA 1
ATOM 657 C C . GLY A 1 84 ? 16.562 -1.427 -11.943 1.00 89.50 84 GLY A C 1
ATOM 658 O O . GLY A 1 84 ? 16.127 -0.750 -11.013 1.00 89.50 84 GLY A O 1
ATOM 659 N N . HIS A 1 85 ? 17.716 -1.139 -12.555 1.00 91.44 85 HIS A N 1
ATOM 660 C CA . HIS A 1 85 ? 18.542 0.016 -12.195 1.00 91.44 85 HIS A CA 1
ATOM 661 C C . HIS A 1 85 ? 17.829 1.333 -12.527 1.00 91.44 85 HIS A C 1
ATOM 663 O O . HIS A 1 85 ? 17.721 2.202 -11.665 1.00 91.44 85 HIS A O 1
ATOM 669 N N . PHE A 1 86 ? 17.290 1.464 -13.743 1.00 89.00 86 PHE A N 1
ATOM 670 C CA . PHE A 1 86 ? 16.576 2.674 -14.165 1.00 89.00 86 PHE A CA 1
ATOM 671 C C . PHE A 1 86 ? 15.297 2.914 -13.360 1.00 89.00 86 PHE A C 1
ATOM 673 O O . PHE A 1 86 ? 14.991 4.050 -12.998 1.00 89.00 86 PHE A O 1
ATOM 680 N N . ILE A 1 87 ? 14.572 1.847 -13.020 1.00 88.75 87 ILE A N 1
ATOM 681 C CA . ILE A 1 87 ? 13.391 1.943 -12.154 1.00 88.75 87 ILE A CA 1
ATOM 682 C C . ILE A 1 87 ? 13.771 2.437 -10.759 1.00 88.75 87 ILE A C 1
ATOM 684 O O . ILE A 1 87 ? 13.086 3.299 -10.207 1.00 88.75 87 ILE A O 1
ATOM 688 N N . LEU A 1 88 ? 14.856 1.913 -10.183 1.00 89.12 88 LEU A N 1
ATOM 689 C CA . LEU A 1 88 ? 15.328 2.340 -8.868 1.00 89.12 88 LEU A CA 1
ATOM 690 C C . LEU A 1 88 ? 15.765 3.811 -8.872 1.00 89.12 88 LEU A C 1
ATOM 692 O O . LEU A 1 88 ? 15.423 4.548 -7.950 1.00 89.12 88 LEU A O 1
ATOM 696 N N . GLU A 1 89 ? 16.473 4.244 -9.915 1.00 89.81 89 GLU A N 1
ATOM 697 C CA . GLU A 1 89 ? 16.883 5.640 -10.093 1.00 89.81 89 GLU A CA 1
ATOM 698 C C . GLU A 1 89 ? 15.665 6.575 -10.183 1.00 89.81 89 GLU A C 1
ATOM 700 O O . GLU A 1 89 ? 15.586 7.576 -9.468 1.00 89.81 89 GLU A O 1
ATOM 705 N N . GLY A 1 90 ? 14.657 6.201 -10.980 1.00 86.44 90 GLY A N 1
ATOM 706 C CA . GLY A 1 90 ? 13.392 6.931 -11.055 1.00 86.44 90 GLY A CA 1
ATOM 707 C C . GLY A 1 90 ? 12.650 6.973 -9.714 1.00 86.44 90 GLY A C 1
ATOM 708 O O . GLY A 1 90 ? 12.123 8.017 -9.327 1.00 86.44 90 GLY A O 1
ATOM 709 N N . TYR A 1 91 ? 12.642 5.865 -8.968 1.00 86.12 91 TYR A N 1
ATOM 710 C CA . TYR A 1 91 ? 12.035 5.800 -7.639 1.00 86.12 91 TYR A CA 1
ATOM 711 C C . TYR A 1 91 ? 12.711 6.747 -6.639 1.00 86.12 91 TYR A C 1
ATOM 713 O O . TYR A 1 91 ? 12.011 7.484 -5.941 1.00 86.12 91 TYR A O 1
ATOM 721 N N . GLU A 1 92 ? 14.045 6.764 -6.571 1.00 87.81 92 GLU A N 1
ATOM 722 C CA . GLU A 1 92 ? 14.769 7.679 -5.679 1.00 87.81 92 GLU A CA 1
ATOM 723 C C . GLU A 1 92 ? 14.507 9.146 -6.059 1.00 87.81 92 GLU A C 1
ATOM 725 O O . GLU A 1 92 ? 14.210 9.951 -5.178 1.00 87.81 92 GLU A O 1
ATOM 730 N N . SER A 1 93 ? 14.457 9.480 -7.353 1.00 86.31 93 SER A N 1
ATOM 731 C CA . SER A 1 93 ? 14.116 10.838 -7.809 1.00 86.31 93 SER A CA 1
ATOM 732 C C . SER A 1 93 ? 12.700 11.279 -7.394 1.00 86.31 93 SER A C 1
ATOM 734 O O . SER A 1 93 ? 12.488 12.402 -6.916 1.00 86.31 93 SER A O 1
ATOM 736 N N . ILE A 1 94 ? 11.710 10.384 -7.509 1.00 84.06 94 ILE A N 1
ATOM 737 C CA . ILE A 1 94 ? 10.335 10.646 -7.051 1.00 84.06 94 ILE A CA 1
ATOM 738 C C . ILE A 1 94 ? 10.302 10.833 -5.531 1.00 84.06 94 ILE A C 1
ATOM 740 O O . ILE A 1 94 ? 9.646 11.746 -5.027 1.00 84.06 94 ILE A O 1
ATOM 744 N N . LYS A 1 95 ? 11.007 9.974 -4.793 1.00 83.44 95 LYS A N 1
ATOM 745 C CA . LYS A 1 95 ? 11.078 10.013 -3.331 1.00 83.44 95 LYS A CA 1
ATOM 746 C C . LYS A 1 95 ? 11.705 11.312 -2.830 1.00 83.44 95 LYS A C 1
ATOM 748 O O . LYS A 1 95 ? 11.138 11.931 -1.934 1.00 83.44 95 LYS A O 1
ATOM 753 N N . GLU A 1 96 ? 12.813 11.751 -3.420 1.00 82.69 96 GLU A N 1
ATOM 754 C CA . GLU A 1 96 ? 13.430 13.049 -3.120 1.00 82.69 96 GLU A CA 1
ATOM 755 C C . GLU A 1 96 ? 12.438 14.193 -3.343 1.00 82.69 96 GLU A C 1
ATOM 757 O O . GLU A 1 96 ? 12.229 15.017 -2.453 1.00 82.69 96 GLU A O 1
ATOM 762 N N . THR A 1 97 ? 11.730 14.176 -4.476 1.00 82.06 97 THR A N 1
ATOM 763 C CA . THR A 1 97 ? 10.699 15.176 -4.786 1.00 82.06 97 THR A CA 1
ATOM 764 C C . THR A 1 97 ? 9.580 15.187 -3.737 1.00 82.06 97 THR A C 1
ATOM 766 O O . THR A 1 97 ? 9.166 16.254 -3.283 1.00 82.06 97 THR A O 1
ATOM 769 N N . MET A 1 98 ? 9.095 14.017 -3.306 1.00 78.31 98 MET A N 1
ATOM 770 C CA . MET A 1 98 ? 8.064 13.916 -2.264 1.00 78.31 98 MET A CA 1
ATOM 771 C C . MET A 1 98 ? 8.541 14.445 -0.908 1.00 78.31 98 MET A C 1
ATOM 773 O O . MET A 1 98 ? 7.774 15.117 -0.216 1.00 78.31 98 MET A O 1
ATOM 777 N N . VAL A 1 99 ? 9.792 14.169 -0.529 1.00 78.38 99 VAL A N 1
ATOM 778 C CA . VAL A 1 99 ? 10.389 14.702 0.704 1.00 78.38 99 VAL A CA 1
ATOM 779 C C . VAL A 1 99 ? 10.449 16.226 0.641 1.00 78.38 99 VAL A C 1
ATOM 781 O O . VAL A 1 99 ? 9.948 16.881 1.553 1.00 78.38 99 VAL A O 1
ATOM 784 N N . SER A 1 100 ? 10.948 16.795 -0.460 1.00 77.06 100 SER A N 1
ATOM 785 C CA . SER A 1 100 ? 11.017 18.249 -0.637 1.00 77.06 100 SER A CA 1
ATOM 786 C C . SER A 1 100 ? 9.639 18.917 -0.614 1.00 77.06 100 SER A C 1
ATOM 788 O O . SER A 1 100 ? 9.477 19.976 -0.011 1.00 77.06 100 SER A O 1
ATOM 790 N N . LEU A 1 101 ? 8.617 18.299 -1.216 1.00 74.31 101 LEU A N 1
ATOM 791 C CA . LEU A 1 101 ? 7.242 18.808 -1.164 1.00 74.31 101 LEU A CA 1
ATOM 792 C C . LEU A 1 101 ? 6.674 18.803 0.263 1.00 74.31 101 LEU A C 1
ATOM 794 O O . LEU A 1 101 ? 5.985 19.745 0.655 1.00 74.31 101 LEU A O 1
ATOM 798 N N . ASN A 1 102 ? 6.975 17.772 1.055 1.00 73.94 102 ASN A N 1
ATOM 799 C CA . ASN A 1 102 ? 6.553 17.706 2.452 1.00 73.94 102 ASN A CA 1
ATOM 800 C C . ASN A 1 102 ? 7.276 18.752 3.318 1.00 73.94 102 ASN A C 1
ATOM 802 O O . ASN A 1 102 ? 6.652 19.399 4.155 1.00 73.94 102 ASN A O 1
ATOM 806 N N . GLU A 1 103 ? 8.574 18.959 3.098 1.00 76.12 103 GLU A N 1
ATOM 807 C CA . GLU A 1 103 ? 9.354 19.996 3.784 1.00 76.12 103 GLU A CA 1
ATOM 808 C C . GLU A 1 103 ? 8.840 21.407 3.470 1.00 76.12 103 GLU A C 1
ATOM 810 O O . GLU A 1 103 ? 8.683 22.218 4.384 1.00 76.12 103 GLU A O 1
ATOM 815 N N . LEU A 1 104 ? 8.499 21.683 2.206 1.00 72.38 104 LEU A N 1
ATOM 816 C CA . LEU A 1 104 ? 7.873 22.941 1.787 1.00 72.38 104 LEU A CA 1
ATOM 817 C C . LEU A 1 104 ? 6.512 23.151 2.464 1.00 72.38 104 LEU A C 1
ATOM 819 O O . LEU A 1 104 ? 6.263 24.224 3.012 1.00 72.38 104 LEU A O 1
ATOM 823 N N . HIS A 1 105 ? 5.666 22.119 2.506 1.00 70.75 105 HIS A N 1
ATOM 824 C CA . HIS A 1 105 ? 4.370 22.190 3.183 1.00 70.75 105 HIS A CA 1
ATOM 825 C C . HIS A 1 105 ? 4.513 22.473 4.689 1.00 70.75 105 HIS A C 1
ATOM 827 O O . HIS A 1 105 ? 3.795 23.301 5.252 1.00 70.75 105 HIS A O 1
ATOM 833 N N . LEU A 1 106 ? 5.468 21.819 5.359 1.00 71.06 106 LEU A N 1
ATOM 834 C CA . LEU A 1 106 ? 5.758 22.064 6.774 1.00 71.06 106 LEU A CA 1
ATOM 835 C C . LEU A 1 106 ? 6.306 23.476 7.013 1.00 71.06 106 LEU A C 1
ATOM 837 O O . LEU A 1 106 ? 5.993 24.083 8.038 1.00 71.06 106 LEU A O 1
ATOM 841 N N . TYR A 1 107 ? 7.110 24.011 6.094 1.00 72.00 107 TYR A N 1
ATOM 842 C CA . TYR A 1 107 ? 7.619 25.376 6.179 1.00 72.00 107 TYR A CA 1
ATOM 843 C C . TYR A 1 107 ? 6.494 26.412 6.048 1.00 72.00 107 TYR A C 1
ATOM 845 O O . TYR A 1 107 ? 6.372 27.282 6.909 1.00 72.00 107 TYR A O 1
ATOM 853 N N . GLU A 1 108 ? 5.631 26.289 5.036 1.00 68.38 108 GLU A N 1
ATOM 854 C CA . GLU A 1 108 ? 4.504 27.207 4.816 1.00 68.38 108 GLU A CA 1
ATOM 855 C C . GLU A 1 108 ? 3.546 27.242 6.014 1.00 68.38 108 GLU A C 1
ATOM 857 O O . GLU A 1 108 ? 3.186 28.320 6.488 1.00 68.38 108 GLU A O 1
ATOM 862 N N . ASN A 1 109 ? 3.206 26.080 6.577 1.00 67.38 109 ASN A N 1
ATOM 863 C CA . ASN A 1 109 ? 2.339 26.010 7.755 1.00 67.38 109 ASN A CA 1
ATOM 864 C C . ASN A 1 109 ? 2.987 26.638 9.004 1.00 67.38 109 ASN A C 1
ATOM 866 O O . ASN A 1 109 ? 2.319 27.343 9.756 1.00 67.38 109 ASN A O 1
ATOM 870 N N . ASN A 1 110 ? 4.297 26.452 9.210 1.00 64.75 110 ASN A N 1
ATOM 871 C CA . ASN A 1 110 ? 5.011 27.051 10.346 1.00 64.75 110 ASN A CA 1
ATOM 872 C C . ASN A 1 110 ? 5.167 28.577 10.239 1.00 64.75 110 ASN A C 1
ATOM 874 O O . ASN A 1 110 ? 5.298 29.253 11.262 1.00 64.75 110 ASN A O 1
ATOM 878 N N . VAL A 1 111 ? 5.195 29.125 9.022 1.00 61.31 111 VAL A N 1
ATOM 879 C CA . VAL A 1 111 ? 5.237 30.577 8.788 1.00 61.31 111 VAL A CA 1
ATOM 880 C C . VAL A 1 111 ? 3.862 31.203 9.033 1.00 61.31 111 VAL A C 1
ATOM 882 O O . VAL A 1 111 ? 3.785 32.273 9.633 1.00 61.31 111 VAL A O 1
ATOM 885 N N . LEU A 1 112 ? 2.782 30.521 8.645 1.00 55.31 112 LEU A N 1
ATOM 886 C CA . LEU A 1 112 ? 1.405 30.989 8.839 1.00 55.31 112 LEU A CA 1
ATOM 887 C C . LEU A 1 112 ? 0.927 30.922 10.300 1.00 55.31 112 LEU A C 1
ATOM 889 O O . LEU A 1 112 ? 0.059 31.696 10.681 1.00 55.31 112 LEU A O 1
ATOM 893 N N . GLU A 1 113 ? 1.493 30.044 11.132 1.00 52.47 113 GLU A N 1
ATOM 894 C CA . GLU A 1 113 ? 1.178 29.986 12.572 1.00 52.47 113 GLU A CA 1
ATOM 895 C C . GLU A 1 113 ? 1.953 31.011 13.426 1.00 52.47 113 GLU A C 1
ATOM 897 O O . GLU A 1 113 ? 1.634 31.203 14.601 1.00 52.47 113 GLU A O 1
ATOM 902 N N . LYS A 1 114 ? 2.982 31.664 12.867 1.00 49.75 114 LYS A N 1
ATOM 903 C CA . LYS A 1 114 ? 3.840 32.631 13.582 1.00 49.75 114 LYS A CA 1
ATOM 904 C C . LYS A 1 114 ? 3.702 34.085 13.112 1.00 49.75 114 LYS A C 1
ATOM 906 O O . LYS A 1 114 ? 4.364 34.946 13.696 1.00 49.75 114 LYS A O 1
ATOM 911 N N . GLY A 1 115 ? 2.898 34.351 12.083 1.00 42.88 115 GLY A N 1
ATOM 912 C CA . GLY A 1 115 ? 2.563 35.695 11.588 1.00 42.88 115 GLY A CA 1
ATOM 913 C C . GLY A 1 115 ? 1.150 36.100 11.974 1.00 42.88 115 GLY A C 1
ATOM 914 O O . GLY A 1 115 ? 0.956 37.305 12.242 1.00 42.88 115 GLY A O 1
#

pLDDT: mean 86.66, std 14.19, range [37.47, 97.94]

Radius of gyration: 20.75 Å; chains: 1; bounding box: 40×57×51 Å